Protein AF-A0A819MXU2-F1 (afdb_monomer)

Radius of gyration: 18.63 Å; Cα contacts (8 Å, |Δi|>4): 97; chains: 1; bounding box: 48×31×44 Å

Mean predicted aligned error: 7.57 Å

Structure (mmCIF, N/CA/C/O backbone):
data_AF-A0A819MXU2-F1
#
_entry.id   AF-A0A819MXU2-F1
#
loop_
_atom_site.group_PDB
_atom_site.id
_atom_site.type_symbol
_atom_site.label_atom_id
_atom_site.label_alt_id
_atom_site.label_comp_id
_atom_site.label_asym_id
_atom_site.label_entity_id
_atom_site.label_seq_id
_atom_site.pdbx_PDB_ins_code
_atom_site.Cartn_x
_atom_site.Cartn_y
_atom_site.Cartn_z
_atom_site.occupancy
_atom_site.B_iso_or_equiv
_atom_site.auth_seq_id
_atom_site.auth_comp_id
_atom_site.auth_asym_id
_atom_site.auth_atom_id
_atom_site.pdbx_PDB_model_num
ATOM 1 N N . MET A 1 1 ? -1.309 8.480 -9.593 1.00 40.59 1 MET A N 1
ATOM 2 C CA . MET A 1 1 ? -2.506 9.351 -9.681 1.00 40.59 1 MET A CA 1
ATOM 3 C C . MET A 1 1 ? -3.419 9.085 -8.486 1.00 40.59 1 MET A C 1
ATOM 5 O O . MET A 1 1 ? -3.909 7.969 -8.352 1.00 40.59 1 MET A O 1
ATOM 9 N N . GLN A 1 2 ? -3.620 10.056 -7.591 1.00 46.72 2 GLN A N 1
ATOM 10 C CA . GLN A 1 2 ? -4.662 9.955 -6.561 1.00 46.72 2 GLN A CA 1
ATOM 11 C C . GLN A 1 2 ? -5.945 10.584 -7.110 1.00 46.72 2 GLN A C 1
ATOM 13 O O . GLN A 1 2 ? -5.956 11.764 -7.437 1.00 46.72 2 GLN A O 1
ATOM 18 N N . MET A 1 3 ? -7.016 9.800 -7.224 1.00 50.94 3 MET A N 1
ATOM 19 C CA . MET A 1 3 ? -8.359 10.309 -7.513 1.00 50.94 3 MET A CA 1
ATOM 20 C C . MET A 1 3 ? -9.051 10.590 -6.179 1.00 50.94 3 MET A C 1
ATOM 22 O O . MET A 1 3 ? -9.788 9.754 -5.666 1.00 50.94 3 MET A O 1
ATOM 26 N N . VAL A 1 4 ? -8.752 11.741 -5.579 1.00 63.44 4 VAL A N 1
ATOM 27 C CA . VAL A 1 4 ? -9.450 12.235 -4.386 1.00 63.44 4 VAL A CA 1
ATOM 28 C C . VAL A 1 4 ? -10.288 13.446 -4.784 1.00 63.44 4 VAL A C 1
ATOM 30 O O . VAL A 1 4 ? -9.759 14.439 -5.276 1.00 63.44 4 VAL A O 1
ATOM 33 N N . ALA A 1 5 ? -11.606 13.350 -4.619 1.00 61.16 5 ALA A N 1
ATOM 34 C CA . ALA A 1 5 ? -12.543 14.438 -4.892 1.00 61.16 5 ALA A CA 1
ATOM 35 C C . ALA A 1 5 ? -13.107 14.991 -3.576 1.00 61.16 5 ALA A C 1
ATOM 37 O O . ALA A 1 5 ? -13.253 14.251 -2.606 1.00 61.16 5 ALA A O 1
ATOM 38 N N . PHE A 1 6 ? -13.437 16.287 -3.559 1.00 70.19 6 PHE A N 1
ATOM 39 C CA . PHE A 1 6 ? -14.094 16.974 -2.434 1.00 70.19 6 PHE A CA 1
ATOM 40 C C . PHE A 1 6 ? -13.327 16.927 -1.096 1.00 70.19 6 PHE A C 1
ATOM 42 O O . PHE A 1 6 ? -13.933 16.836 -0.032 1.00 70.19 6 PHE A O 1
ATOM 49 N N . THR A 1 7 ? -11.993 17.019 -1.133 1.00 72.88 7 THR A N 1
ATOM 50 C CA . THR A 1 7 ? -11.144 17.116 0.067 1.00 72.88 7 THR A CA 1
ATOM 51 C C . THR A 1 7 ? -10.453 18.476 0.152 1.00 72.88 7 THR A C 1
ATOM 53 O O . THR A 1 7 ? -10.030 19.030 -0.860 1.00 72.88 7 THR A O 1
ATOM 56 N N . GLN A 1 8 ? -10.324 19.016 1.367 1.00 72.88 8 GLN A N 1
ATOM 57 C CA . GLN A 1 8 ? -9.517 20.213 1.640 1.00 72.88 8 GLN A CA 1
ATOM 58 C C . GLN A 1 8 ? -8.012 19.917 1.600 1.00 72.88 8 GLN A C 1
ATOM 60 O O . GLN A 1 8 ? -7.196 20.826 1.455 1.00 72.88 8 GLN A O 1
ATOM 65 N N . HIS A 1 9 ? -7.636 18.647 1.743 1.00 68.12 9 HIS A N 1
ATOM 66 C CA . HIS A 1 9 ? -6.249 18.227 1.722 1.00 68.12 9 HIS A CA 1
ATOM 67 C C . HIS A 1 9 ? -5.840 17.815 0.311 1.00 68.12 9 HIS A C 1
ATOM 69 O O . HIS A 1 9 ? -6.078 16.688 -0.120 1.00 68.12 9 HIS A O 1
ATOM 75 N N . SER A 1 10 ? -5.174 18.723 -0.393 1.00 62.72 10 SER A N 1
ATOM 76 C CA . SER A 1 10 ? -4.418 18.376 -1.593 1.00 62.72 10 SER A CA 1
ATOM 77 C C . SER A 1 10 ? -3.164 17.602 -1.174 1.00 62.72 10 SER A C 1
ATOM 79 O O . SER A 1 10 ? -2.443 18.046 -0.283 1.00 62.72 10 SER A O 1
ATOM 81 N N . TRP A 1 11 ? -2.899 16.459 -1.814 1.00 65.38 11 TRP A N 1
ATOM 82 C CA . TRP A 1 11 ? -1.663 15.669 -1.652 1.00 65.38 11 TRP A CA 1
ATOM 83 C C . TRP A 1 11 ? -1.469 14.924 -0.322 1.00 65.38 11 TRP A C 1
ATOM 85 O O . TRP A 1 11 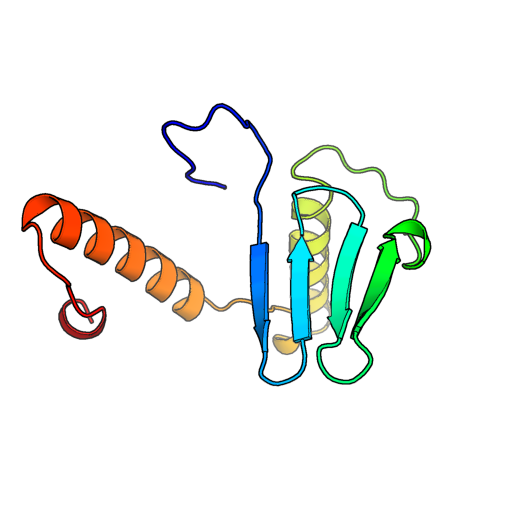? -0.390 14.384 -0.098 1.00 65.38 11 TRP A O 1
ATOM 95 N N . ARG A 1 12 ? -2.491 14.820 0.540 1.00 73.75 12 ARG A N 1
ATOM 96 C CA . ARG A 1 12 ? -2.411 13.984 1.752 1.00 73.75 12 ARG A CA 1
ATOM 97 C C . ARG A 1 12 ? -3.325 12.779 1.661 1.00 73.75 12 ARG A C 1
ATOM 99 O O . ARG A 1 12 ? -4.547 12.903 1.684 1.00 73.75 12 ARG A O 1
ATOM 106 N N . ARG A 1 13 ? -2.706 11.604 1.612 1.00 79.94 13 ARG A N 1
ATOM 107 C CA . ARG A 1 13 ? -3.379 10.335 1.859 1.00 79.94 13 ARG A CA 1
ATOM 108 C C . ARG A 1 13 ? -3.185 9.980 3.325 1.00 79.94 13 ARG A C 1
ATOM 110 O O . ARG A 1 13 ? -2.102 10.164 3.865 1.00 79.94 13 ARG A O 1
ATOM 117 N N . THR A 1 14 ? -4.236 9.472 3.944 1.00 88.12 14 THR A N 1
ATOM 118 C CA . THR A 1 14 ? -4.168 8.888 5.277 1.00 88.12 14 THR A CA 1
ATOM 119 C C . THR A 1 14 ? -4.444 7.396 5.167 1.00 88.12 14 THR A C 1
ATOM 121 O O . THR A 1 14 ? -5.253 6.962 4.343 1.00 88.12 14 THR A O 1
ATOM 124 N N . SER A 1 15 ? -3.750 6.609 5.976 1.00 90.88 15 SER A N 1
ATOM 125 C CA . SER A 1 15 ? -3.912 5.161 6.046 1.00 90.88 15 SER A CA 1
ATOM 126 C C . SER A 1 15 ? -3.975 4.755 7.508 1.00 90.88 15 SER A C 1
ATOM 128 O O . SER A 1 15 ? -3.152 5.192 8.312 1.00 90.88 15 SER A O 1
ATOM 130 N N . ARG A 1 16 ? -4.941 3.903 7.852 1.00 94.69 16 ARG A N 1
ATOM 131 C CA . ARG A 1 16 ? -5.020 3.276 9.170 1.00 94.69 16 ARG A CA 1
ATOM 132 C C . ARG A 1 16 ? -5.244 1.787 8.992 1.00 94.69 16 ARG A C 1
ATOM 134 O O . ARG A 1 16 ? -6.179 1.383 8.303 1.00 94.69 16 ARG A O 1
ATOM 141 N N . LEU A 1 17 ? -4.369 0.991 9.585 1.00 95.88 17 LEU A N 1
ATOM 142 C CA . LEU A 1 17 ? -4.434 -0.461 9.557 1.00 95.88 17 LEU A CA 1
ATOM 143 C C . LEU A 1 17 ? -4.661 -0.956 10.979 1.00 95.88 17 LEU A C 1
ATOM 145 O O . LEU A 1 17 ? -3.850 -0.693 11.861 1.00 95.88 17 LEU A O 1
ATOM 149 N N . PHE A 1 18 ? -5.746 -1.692 11.183 1.00 96.44 18 PHE A N 1
ATOM 150 C CA . PHE A 1 18 ? -6.056 -2.318 12.461 1.00 96.44 18 PHE A CA 1
ATOM 151 C C . PHE A 1 18 ? -5.683 -3.795 12.402 1.00 96.44 18 PHE A C 1
ATOM 153 O O . PHE A 1 18 ? -6.142 -4.525 11.523 1.00 96.44 18 PHE A O 1
ATOM 160 N N . GLY A 1 19 ? -4.853 -4.226 13.344 1.00 96.00 19 GLY A N 1
ATOM 161 C CA . GLY A 1 19 ? -4.544 -5.625 13.599 1.00 96.00 19 GLY A CA 1
ATOM 162 C C . GLY A 1 19 ? -5.124 -6.081 14.936 1.00 96.00 19 GLY A C 1
ATOM 163 O O . GLY A 1 19 ? -5.680 -5.303 15.706 1.00 96.00 19 GLY A O 1
ATOM 164 N N . THR A 1 20 ? -4.961 -7.364 15.248 1.00 96.62 20 THR A N 1
ATOM 165 C CA . THR A 1 20 ? -5.440 -7.931 16.519 1.00 96.62 20 THR A CA 1
ATOM 166 C C . THR A 1 20 ? -4.639 -7.461 17.736 1.00 96.62 20 THR A C 1
ATOM 168 O O . THR A 1 20 ? -5.132 -7.545 18.854 1.00 96.62 20 THR A O 1
ATOM 171 N N . HIS A 1 21 ? -3.405 -6.990 17.535 1.00 95.62 21 HIS A N 1
ATOM 172 C CA . HIS A 1 21 ? -2.472 -6.614 18.607 1.00 95.62 21 HIS A CA 1
ATOM 173 C C . HIS A 1 21 ? -2.080 -5.135 18.594 1.00 95.62 21 HIS A C 1
ATOM 175 O O . HIS A 1 21 ? -1.310 -4.697 19.445 1.00 95.62 21 HIS A O 1
ATOM 181 N N . GLY A 1 22 ? -2.594 -4.366 17.642 1.00 97.12 22 GLY A N 1
ATOM 182 C CA . GLY A 1 22 ? -2.245 -2.966 17.521 1.00 97.12 22 GLY A CA 1
ATOM 183 C C . GLY A 1 22 ? -2.831 -2.321 16.283 1.00 97.12 22 GLY A C 1
ATOM 184 O O . GLY A 1 22 ? -3.506 -2.962 15.475 1.00 97.12 22 GLY A O 1
ATOM 185 N N . GLU A 1 23 ? -2.530 -1.043 16.126 1.00 97.69 23 GLU A N 1
ATOM 186 C CA . GLU A 1 23 ? -2.888 -0.274 14.943 1.00 97.69 23 GLU A CA 1
ATOM 187 C C . GLU A 1 23 ? -1.699 0.516 14.409 1.00 97.69 23 GLU A C 1
ATOM 189 O O . GLU A 1 23 ? -0.866 1.003 15.175 1.00 97.69 23 GLU A O 1
ATOM 194 N N . LEU A 1 24 ? -1.642 0.645 13.085 1.00 96.69 24 LEU A N 1
ATOM 195 C CA . LEU A 1 24 ? -0.717 1.525 12.386 1.00 96.69 24 LEU A CA 1
ATOM 196 C C . LEU A 1 24 ? -1.487 2.708 11.814 1.00 96.69 24 LEU A C 1
ATOM 198 O O . LEU A 1 24 ? -2.502 2.513 11.143 1.00 96.69 24 LEU A O 1
ATOM 202 N N . THR A 1 25 ? -0.981 3.918 12.031 1.00 95.19 25 THR A N 1
ATOM 203 C CA . THR A 1 25 ? -1.537 5.145 11.455 1.00 95.19 25 THR A CA 1
ATOM 204 C C . THR A 1 25 ? -0.459 5.900 10.691 1.00 95.19 25 THR A C 1
ATOM 206 O O . THR A 1 25 ? 0.648 6.104 11.184 1.00 95.19 25 THR A O 1
ATOM 209 N N . TRP A 1 26 ? -0.807 6.336 9.484 1.00 91.62 26 TRP A N 1
ATOM 210 C CA . TRP A 1 26 ? 0.002 7.213 8.649 1.00 91.62 26 TRP A CA 1
ATOM 211 C C . TRP A 1 26 ? -0.868 8.367 8.145 1.00 91.62 26 TRP A C 1
ATOM 213 O O . TRP A 1 26 ? -1.913 8.142 7.529 1.00 91.62 26 TRP A O 1
ATOM 223 N N . SER A 1 27 ? -0.464 9.606 8.425 1.00 84.81 27 SER A N 1
ATOM 224 C CA . SER A 1 27 ? -1.252 10.821 8.160 1.00 84.81 27 SER A CA 1
ATOM 225 C C . SER A 1 27 ? -0.743 11.654 6.975 1.00 84.81 27 SER A C 1
ATOM 227 O O . SER A 1 27 ? -1.102 12.826 6.848 1.00 84.81 27 SER A O 1
ATOM 229 N N . GLY A 1 28 ? 0.063 11.065 6.088 1.00 74.94 28 GLY A N 1
ATOM 230 C CA . GLY A 1 28 ? 0.666 11.799 4.972 1.00 74.94 28 GLY A CA 1
ATOM 231 C C . GLY A 1 28 ? 1.907 12.599 5.373 1.00 74.94 28 GLY A C 1
ATOM 232 O O . GLY A 1 28 ? 2.203 13.610 4.742 1.00 74.94 28 GLY A O 1
ATOM 233 N N . GLU A 1 29 ? 2.587 12.170 6.436 1.00 77.31 29 GLU A N 1
ATOM 234 C CA . GLU A 1 29 ? 3.852 12.722 6.928 1.00 77.31 29 GLU A CA 1
ATOM 235 C C . GLU A 1 29 ? 4.947 11.649 6.900 1.00 77.31 29 GLU A C 1
ATOM 237 O O . GLU A 1 29 ? 4.694 10.490 6.575 1.00 77.31 29 GLU A O 1
ATOM 242 N N . ASN A 1 30 ? 6.163 12.017 7.287 1.00 80.56 30 ASN A N 1
ATOM 243 C CA . ASN A 1 30 ? 7.334 11.139 7.263 1.00 80.56 30 ASN A CA 1
ATOM 244 C C . ASN A 1 30 ? 7.380 10.178 8.462 1.00 80.56 30 ASN A C 1
ATOM 246 O O . ASN A 1 30 ? 8.431 9.645 8.793 1.00 80.56 30 ASN A O 1
ATOM 250 N N . THR A 1 31 ? 6.254 9.978 9.152 1.00 88.44 31 THR A N 1
ATOM 251 C CA . THR A 1 31 ? 6.189 9.134 10.344 1.00 88.44 31 THR A CA 1
ATOM 252 C C . THR A 1 31 ? 5.051 8.128 10.270 1.00 88.44 31 THR A C 1
ATOM 254 O O . THR A 1 31 ? 3.961 8.416 9.769 1.00 88.44 31 THR A O 1
ATOM 257 N N . ILE A 1 32 ? 5.305 6.930 10.790 1.00 92.62 32 ILE A N 1
ATOM 258 C CA . ILE A 1 32 ? 4.302 5.892 11.022 1.00 92.62 32 ILE A CA 1
ATOM 259 C C . IL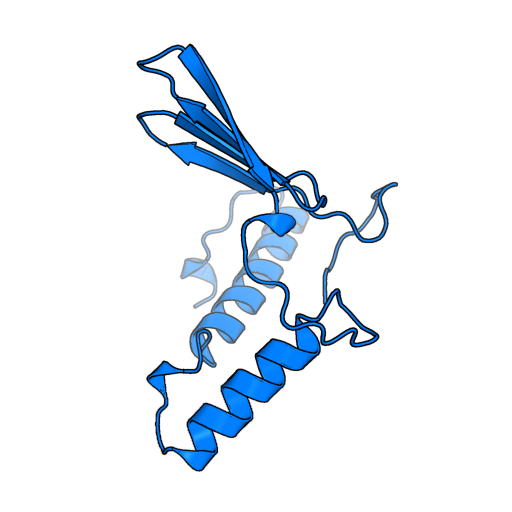E A 1 32 ? 4.148 5.731 12.530 1.00 92.62 32 ILE A C 1
ATOM 261 O O . ILE A 1 32 ? 5.113 5.470 13.249 1.00 92.62 32 ILE A O 1
ATOM 265 N N . GLU A 1 33 ? 2.920 5.859 13.014 1.00 95.12 33 GLU A N 1
ATOM 266 C CA . GLU A 1 33 ? 2.579 5.585 14.403 1.00 95.12 33 GLU A CA 1
ATOM 267 C C . GLU A 1 33 ? 2.123 4.135 14.551 1.00 95.12 33 GLU A C 1
ATOM 269 O O . GLU A 1 33 ? 1.232 3.694 13.829 1.00 95.12 33 GLU A O 1
ATOM 274 N N . HIS A 1 34 ? 2.685 3.425 15.525 1.00 96.19 34 HIS A N 1
ATOM 275 C CA . HIS A 1 34 ? 2.226 2.115 15.965 1.00 96.19 34 HIS A CA 1
ATOM 276 C C . HIS A 1 34 ? 1.753 2.183 17.414 1.00 96.19 34 HIS A C 1
ATOM 278 O O . HIS A 1 34 ? 2.513 2.581 18.299 1.00 96.19 34 HIS A O 1
ATOM 284 N N . TYR A 1 35 ? 0.518 1.759 17.664 1.00 97.81 35 TYR A N 1
ATOM 285 C CA . TYR A 1 35 ? -0.006 1.585 19.013 1.00 97.81 35 TYR A CA 1
ATOM 286 C C . TYR A 1 35 ? -0.186 0.095 19.317 1.00 97.81 35 TYR A C 1
ATOM 288 O O . TYR A 1 35 ? -0.999 -0.572 18.681 1.00 97.81 35 TYR A O 1
ATOM 296 N N . ASP A 1 36 ? 0.584 -0.416 20.281 1.00 97.56 36 ASP A N 1
ATOM 297 C CA . ASP A 1 36 ? 0.543 -1.806 20.755 1.00 97.56 36 ASP A CA 1
ATOM 298 C C . ASP A 1 36 ? -0.523 -1.931 21.852 1.00 97.56 36 ASP A C 1
ATOM 300 O O . ASP A 1 36 ? -0.410 -1.311 22.914 1.00 97.56 36 ASP A O 1
ATOM 304 N N . PHE A 1 37 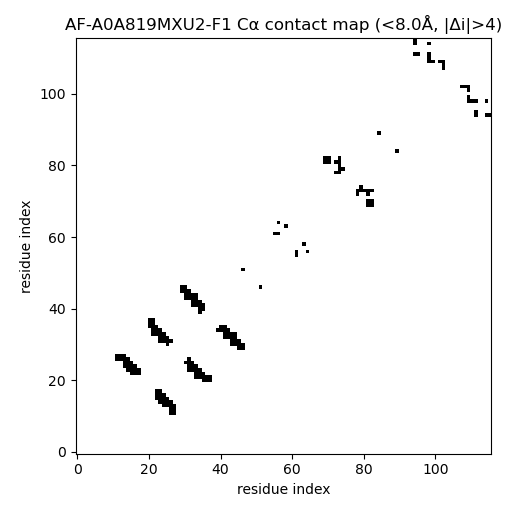? -1.559 -2.735 21.610 1.00 97.25 37 PHE A N 1
ATOM 305 C CA . PHE A 1 37 ? -2.684 -2.887 22.538 1.00 97.25 37 PHE A CA 1
ATOM 306 C C . PHE A 1 37 ? -2.304 -3.635 23.820 1.00 97.25 37 PHE A C 1
ATOM 308 O O . PHE A 1 37 ? -2.869 -3.356 24.877 1.00 97.25 37 PHE A O 1
ATOM 315 N N . LEU A 1 38 ? -1.362 -4.582 23.740 1.00 96.31 38 LEU A N 1
ATOM 316 C CA . LEU A 1 38 ? -0.960 -5.412 24.878 1.00 96.31 38 LEU A CA 1
ATOM 317 C C . LEU A 1 38 ? -0.094 -4.623 25.857 1.00 96.31 38 LEU A C 1
ATOM 319 O O . LEU A 1 38 ? -0.223 -4.778 27.070 1.00 96.31 38 LEU A O 1
ATOM 323 N N . LYS A 1 39 ? 0.795 -3.783 25.326 1.00 96.50 39 LYS A N 1
ATOM 324 C CA . LYS A 1 39 ? 1.702 -2.949 26.124 1.00 96.50 39 LYS A CA 1
ATOM 325 C C . LYS A 1 39 ? 1.126 -1.571 26.427 1.00 96.50 39 LYS A C 1
ATOM 327 O O . LYS A 1 39 ? 1.648 -0.886 27.300 1.00 96.50 39 LYS A O 1
ATOM 332 N N . GLN A 1 40 ? 0.080 -1.167 25.704 1.00 96.44 40 GLN A N 1
ATOM 333 C CA . GLN A 1 40 ? -0.492 0.181 25.727 1.00 96.44 40 GLN A CA 1
ATOM 334 C C . GLN A 1 40 ? 0.550 1.264 25.419 1.00 96.44 40 GLN A C 1
ATOM 336 O O . GLN A 1 40 ? 0.518 2.365 25.969 1.00 96.44 40 GLN A O 1
ATOM 341 N N . THR A 1 41 ? 1.489 0.948 24.529 1.00 97.69 41 THR A N 1
ATOM 342 C CA . THR A 1 41 ? 2.597 1.833 24.165 1.00 97.69 41 THR A CA 1
ATOM 343 C C . THR A 1 41 ? 2.455 2.331 22.741 1.00 97.69 41 THR A C 1
ATOM 345 O O . THR A 1 41 ? 2.092 1.570 21.844 1.00 97.69 41 THR A O 1
ATOM 348 N N . ARG A 1 42 ? 2.824 3.595 22.532 1.00 96.62 42 ARG A N 1
ATOM 349 C CA . ARG A 1 42 ? 2.944 4.216 21.214 1.00 96.62 42 ARG A CA 1
ATOM 350 C C . ARG A 1 42 ? 4.413 4.257 20.798 1.00 96.62 42 ARG A C 1
ATOM 352 O O . ARG A 1 42 ? 5.257 4.730 21.558 1.00 96.62 42 ARG A O 1
ATOM 359 N N . THR A 1 43 ? 4.703 3.798 19.591 1.00 95.50 43 THR A N 1
ATOM 360 C CA . THR A 1 43 ? 6.015 3.899 18.944 1.00 95.50 43 THR A CA 1
ATOM 361 C C . THR A 1 43 ? 5.863 4.708 17.664 1.00 95.50 43 THR A C 1
ATOM 363 O O . THR A 1 43 ? 4.896 4.526 16.927 1.00 95.50 43 THR A O 1
ATOM 366 N N . ILE A 1 44 ? 6.796 5.624 17.419 1.00 93.81 44 ILE A N 1
ATOM 367 C CA . ILE A 1 44 ? 6.841 6.436 16.202 1.00 93.81 44 ILE A CA 1
ATOM 368 C C . ILE A 1 44 ? 8.062 5.980 15.413 1.00 93.81 44 ILE A C 1
ATOM 370 O O . ILE A 1 44 ? 9.161 5.954 15.961 1.00 93.81 44 ILE A O 1
ATOM 374 N N . TYR A 1 45 ? 7.845 5.602 14.158 1.00 90.38 45 TYR A N 1
ATOM 375 C CA . TYR A 1 45 ? 8.897 5.300 13.194 1.00 90.38 45 TYR A CA 1
ATOM 376 C C . TYR A 1 45 ? 9.027 6.494 12.252 1.00 90.38 45 TYR A C 1
ATOM 378 O O . TYR A 1 45 ? 8.027 6.872 11.642 1.00 90.38 45 TYR A O 1
ATOM 386 N N . ASP A 1 46 ? 10.212 7.090 12.153 1.00 85.19 46 ASP A N 1
ATOM 387 C CA . ASP A 1 46 ? 10.491 8.245 11.292 1.00 85.19 46 ASP A CA 1
ATOM 388 C C . ASP A 1 46 ? 11.244 7.796 10.026 1.00 85.19 46 ASP A C 1
ATOM 390 O O . ASP A 1 46 ? 12.064 6.880 10.065 1.00 85.19 46 ASP A O 1
ATOM 394 N N . GLU A 1 47 ? 10.965 8.430 8.889 1.00 68.94 47 GLU A N 1
ATOM 395 C CA . GLU A 1 47 ? 11.655 8.206 7.617 1.00 68.94 47 GLU A CA 1
ATOM 396 C C . GLU A 1 47 ? 13.170 8.430 7.721 1.00 68.94 47 GLU A C 1
ATOM 398 O O . GLU A 1 47 ? 13.928 7.788 7.007 1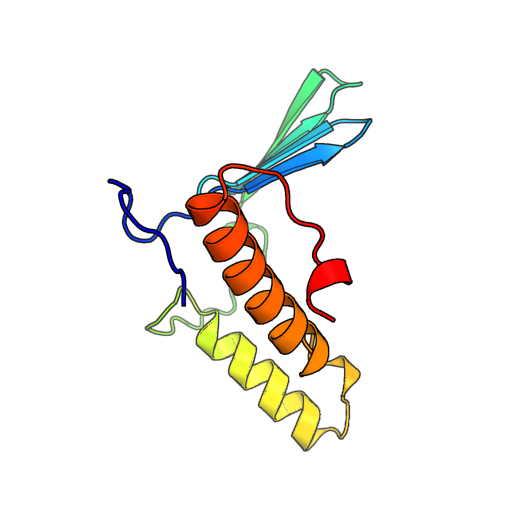.00 68.94 47 GLU A O 1
ATOM 403 N N . THR A 1 48 ? 13.639 9.272 8.644 1.00 62.31 48 THR A N 1
ATOM 404 C CA . THR A 1 48 ? 15.076 9.466 8.907 1.00 62.31 48 THR A CA 1
ATOM 405 C C . THR A 1 48 ? 15.789 8.215 9.439 1.00 62.31 48 THR A C 1
ATOM 407 O O . THR A 1 48 ? 17.000 8.089 9.242 1.00 62.31 48 THR A O 1
ATOM 410 N N . ASP A 1 49 ? 15.060 7.257 10.024 1.00 54.16 49 ASP A N 1
ATOM 411 C CA . ASP A 1 49 ? 15.600 5.947 10.424 1.00 54.16 49 ASP A CA 1
ATOM 412 C C . ASP A 1 49 ? 15.738 4.976 9.231 1.00 54.16 49 ASP A C 1
ATOM 414 O O . ASP A 1 49 ? 16.365 3.917 9.339 1.00 54.16 49 ASP A O 1
ATOM 418 N N . LEU A 1 50 ? 15.178 5.330 8.070 1.00 53.56 50 LEU A N 1
ATOM 419 C CA . LEU A 1 50 ? 15.254 4.583 6.819 1.00 53.56 50 LEU A CA 1
ATOM 420 C C . LEU A 1 50 ? 16.192 5.345 5.884 1.00 53.56 50 LEU A C 1
ATOM 422 O O . LEU A 1 50 ? 15.869 6.429 5.426 1.00 53.56 50 LEU A O 1
ATOM 426 N N . SER A 1 51 ? 17.381 4.802 5.610 1.00 45.50 51 SER A N 1
ATOM 427 C CA . SER A 1 51 ? 18.439 5.471 4.839 1.00 45.50 51 SER A CA 1
ATOM 428 C C . SER A 1 51 ? 17.916 6.183 3.577 1.00 45.50 51 SER A C 1
ATOM 430 O O . SER A 1 51 ? 17.755 5.564 2.521 1.00 45.50 51 SER A O 1
ATOM 432 N N . SER A 1 52 ? 17.674 7.492 3.671 1.00 52.09 52 SER A N 1
ATOM 433 C CA . SER A 1 52 ? 17.248 8.307 2.541 1.00 52.09 52 SER A CA 1
ATOM 434 C C . SER A 1 52 ? 18.407 8.344 1.553 1.00 52.09 52 SER A C 1
ATOM 436 O O . SER A 1 52 ? 19.496 8.809 1.894 1.00 52.09 52 SER A O 1
ATOM 438 N N . SER A 1 53 ? 18.212 7.843 0.337 1.00 54.66 53 SER A N 1
ATOM 439 C CA . SER A 1 53 ? 19.288 7.657 -0.647 1.00 54.66 53 SER A CA 1
ATOM 440 C C . SER A 1 53 ? 19.876 8.972 -1.190 1.00 54.66 53 SER A C 1
ATOM 442 O O . SER A 1 53 ? 20.635 8.950 -2.152 1.00 54.66 53 SER A O 1
ATOM 444 N N . GLY A 1 54 ? 19.536 10.130 -0.610 1.00 54.59 54 GLY A N 1
ATOM 445 C CA . GLY A 1 54 ? 19.999 11.451 -1.046 1.00 54.59 54 GLY A CA 1
ATOM 446 C C . GLY A 1 54 ? 19.501 11.855 -2.437 1.00 54.59 54 GLY A C 1
ATOM 447 O O . GLY A 1 54 ? 19.915 12.887 -2.963 1.00 54.59 54 GLY A O 1
ATOM 448 N N . ILE A 1 55 ? 18.624 11.054 -3.044 1.00 57.22 55 ILE A N 1
ATOM 449 C CA . ILE A 1 55 ? 18.051 11.319 -4.355 1.00 57.22 55 ILE A CA 1
ATOM 450 C C . ILE A 1 55 ? 16.824 12.198 -4.132 1.00 57.22 55 ILE A C 1
ATOM 452 O O . ILE A 1 55 ? 15.758 11.698 -3.811 1.00 57.22 55 ILE A O 1
ATOM 456 N N . MET A 1 56 ? 16.982 13.512 -4.279 1.00 55.50 56 MET A N 1
ATOM 457 C CA . MET A 1 56 ? 15.838 14.419 -4.366 1.00 55.50 56 MET A CA 1
ATOM 458 C C . MET A 1 56 ? 15.323 14.411 -5.805 1.00 55.50 56 MET A C 1
ATOM 460 O O . MET A 1 56 ? 15.877 15.112 -6.658 1.00 55.50 56 MET A O 1
ATOM 464 N N . THR A 1 57 ? 14.280 13.633 -6.097 1.00 56.41 57 THR A N 1
ATOM 465 C CA . THR A 1 57 ? 13.573 13.758 -7.376 1.00 56.41 57 THR A CA 1
ATOM 466 C C . THR A 1 57 ? 12.339 14.647 -7.228 1.00 56.41 57 THR A C 1
ATOM 468 O O . THR A 1 57 ? 11.628 14.640 -6.227 1.00 56.41 57 THR A O 1
ATOM 471 N N . SER A 1 58 ? 12.093 15.482 -8.237 1.00 59.59 58 SER A N 1
ATOM 472 C CA . SER A 1 58 ? 10.845 16.240 -8.351 1.00 59.59 58 SER A CA 1
ATOM 473 C C . SER A 1 58 ? 9.733 15.298 -8.830 1.00 59.59 58 SER A C 1
ATOM 475 O O . SER A 1 58 ? 9.950 14.562 -9.791 1.00 59.59 58 SER A O 1
ATOM 477 N N . GLY A 1 59 ? 8.554 15.306 -8.193 1.00 62.25 59 GLY A N 1
ATOM 478 C CA . GLY A 1 59 ? 7.424 14.443 -8.573 1.00 62.25 59 GLY A CA 1
ATOM 479 C C . GLY A 1 59 ? 6.539 14.022 -7.394 1.00 62.25 59 GLY A C 1
ATOM 480 O O . GLY A 1 59 ? 6.423 14.749 -6.407 1.00 62.25 59 GLY A O 1
ATOM 481 N N . HIS A 1 60 ? 5.913 12.841 -7.488 1.00 68.25 60 HIS A N 1
ATOM 482 C CA . HIS A 1 60 ? 5.091 12.239 -6.424 1.00 68.25 60 HIS A CA 1
ATOM 483 C C . HIS A 1 60 ? 5.930 11.709 -5.235 1.00 68.25 60 HIS A C 1
ATOM 485 O O . HIS A 1 60 ? 5.840 10.526 -4.915 1.00 68.25 60 HIS A O 1
ATOM 491 N N . ALA A 1 61 ? 6.738 12.561 -4.587 1.00 67.31 61 ALA A N 1
ATOM 492 C CA . ALA A 1 61 ? 7.605 12.200 -3.451 1.00 67.31 61 ALA A CA 1
ATOM 493 C C . ALA A 1 61 ? 8.473 10.953 -3.735 1.00 67.31 61 ALA A C 1
ATOM 495 O O . ALA A 1 61 ? 8.327 9.921 -3.088 1.00 67.31 61 ALA A O 1
ATOM 496 N N . ASP A 1 62 ? 9.295 11.025 -4.788 1.00 75.94 62 ASP A N 1
ATOM 497 C CA . ASP A 1 62 ? 10.191 9.960 -5.279 1.00 75.94 62 ASP A CA 1
ATOM 498 C C . ASP A 1 62 ? 9.531 8.650 -5.751 1.00 75.94 62 ASP A C 1
ATOM 500 O O . ASP A 1 62 ? 10.194 7.810 -6.364 1.00 75.94 62 ASP A O 1
ATOM 504 N N . ALA A 1 63 ? 8.218 8.475 -5.571 1.00 80.19 63 ALA A N 1
ATOM 505 C CA . ALA A 1 63 ? 7.520 7.251 -5.963 1.00 80.19 63 ALA A CA 1
ATOM 506 C C . ALA A 1 63 ? 7.655 6.948 -7.465 1.00 80.19 63 ALA A C 1
ATOM 508 O O . ALA A 1 63 ? 7.829 5.791 -7.847 1.00 80.19 63 AL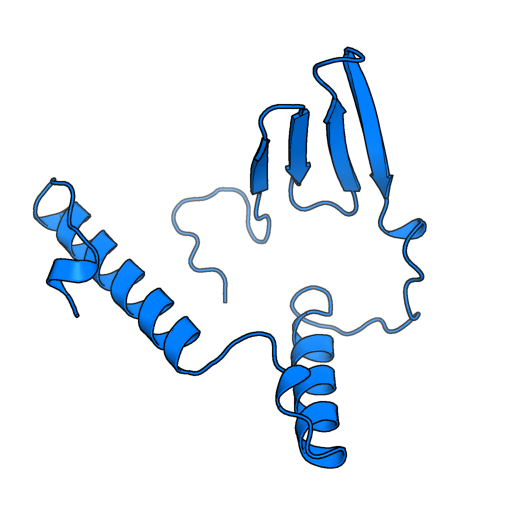A A O 1
ATOM 509 N N . ASP A 1 64 ? 7.621 7.982 -8.314 1.00 84.38 64 ASP A N 1
ATOM 510 C CA . ASP A 1 64 ? 7.791 7.832 -9.764 1.00 84.38 64 ASP A CA 1
ATOM 511 C C . ASP A 1 64 ? 9.204 7.339 -10.115 1.00 84.38 64 ASP A C 1
ATOM 513 O O . ASP A 1 64 ? 9.366 6.479 -10.983 1.00 84.38 64 ASP A O 1
ATOM 517 N N . TYR A 1 65 ? 10.225 7.842 -9.411 1.00 86.44 65 TYR A N 1
ATOM 518 C CA . TYR A 1 65 ? 11.606 7.401 -9.591 1.00 86.44 65 TYR A CA 1
ATOM 519 C C . TYR A 1 65 ? 11.756 5.925 -9.223 1.00 86.44 65 TYR A C 1
ATOM 521 O O . TYR A 1 65 ? 12.239 5.143 -10.040 1.00 86.44 65 TYR A O 1
ATOM 529 N N . PHE A 1 66 ? 11.289 5.519 -8.040 1.00 86.31 66 PHE A N 1
ATOM 530 C CA . PHE A 1 66 ? 11.414 4.130 -7.592 1.00 86.31 66 PHE A CA 1
ATOM 531 C C . PHE A 1 66 ? 10.583 3.152 -8.428 1.00 86.31 66 PHE A C 1
ATOM 533 O O . PHE A 1 66 ? 11.022 2.024 -8.656 1.00 86.31 66 PHE A O 1
ATOM 540 N N . ALA A 1 67 ? 9.423 3.575 -8.941 1.00 89.38 67 ALA A N 1
ATOM 541 C CA . ALA A 1 67 ? 8.648 2.775 -9.887 1.00 89.38 67 ALA A CA 1
ATOM 542 C C . ALA A 1 67 ? 9.440 2.514 -11.180 1.00 89.38 67 ALA A C 1
ATOM 544 O O . ALA A 1 67 ? 9.499 1.379 -11.658 1.00 89.38 67 ALA A O 1
ATOM 545 N N . MET A 1 68 ? 10.094 3.546 -11.721 1.00 91.25 68 MET A N 1
ATOM 546 C CA . MET A 1 68 ? 10.931 3.411 -12.913 1.00 91.25 68 MET A CA 1
ATOM 547 C C . MET A 1 68 ? 12.224 2.631 -12.647 1.00 91.25 68 MET A C 1
ATOM 549 O O . MET A 1 68 ? 12.598 1.808 -13.481 1.00 91.25 68 MET A O 1
ATOM 553 N N . ASP A 1 69 ? 12.881 2.832 -11.500 1.00 91.62 69 ASP A N 1
ATOM 554 C CA . ASP A 1 69 ? 14.062 2.056 -11.089 1.00 91.62 69 ASP A CA 1
ATOM 555 C C . ASP A 1 69 ? 13.736 0.559 -11.005 1.00 91.62 69 ASP A C 1
ATOM 557 O O . ASP A 1 69 ? 14.415 -0.261 -11.627 1.00 91.62 69 ASP A O 1
ATOM 561 N N . SER A 1 70 ? 12.648 0.207 -10.308 1.00 93.75 70 SER A N 1
ATOM 562 C CA . SER A 1 70 ? 12.139 -1.166 -10.218 1.00 93.75 70 SER A CA 1
ATOM 563 C C . SER A 1 70 ? 11.908 -1.764 -11.609 1.00 93.75 70 SER A C 1
ATOM 565 O O . SER A 1 70 ? 12.400 -2.860 -11.895 1.00 93.75 70 SER A O 1
ATOM 567 N N . PHE A 1 71 ? 11.255 -1.019 -12.509 1.00 94.44 71 PHE A N 1
ATOM 568 C CA . PHE A 1 71 ? 11.007 -1.467 -13.877 1.00 94.44 71 PHE A CA 1
ATOM 569 C C . PHE A 1 71 ? 12.291 -1.717 -14.673 1.00 94.44 71 PHE A C 1
ATOM 571 O O . PHE A 1 71 ? 12.473 -2.792 -15.251 1.00 94.44 71 PHE A O 1
ATOM 578 N N . ILE A 1 72 ? 13.208 -0.749 -14.681 1.00 96.44 72 ILE A N 1
ATOM 579 C CA . ILE A 1 72 ? 14.473 -0.853 -15.416 1.00 96.44 72 ILE A CA 1
ATOM 580 C C . ILE A 1 72 ? 15.294 -2.034 -1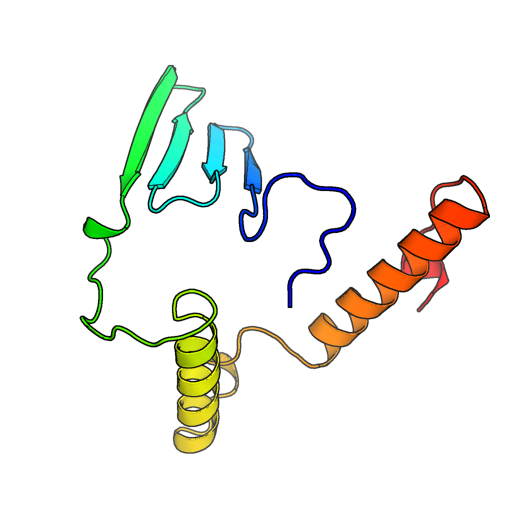4.892 1.00 96.44 72 ILE A C 1
ATOM 582 O O . ILE A 1 72 ? 15.813 -2.822 -15.684 1.00 96.44 72 ILE A O 1
ATOM 586 N N . ARG A 1 73 ? 15.374 -2.205 -13.567 1.00 96.69 73 ARG A N 1
ATOM 587 C CA . ARG A 1 73 ? 16.098 -3.321 -12.943 1.00 96.69 73 ARG A CA 1
ATOM 588 C C . ARG A 1 73 ? 15.468 -4.668 -13.270 1.00 96.69 73 ARG A C 1
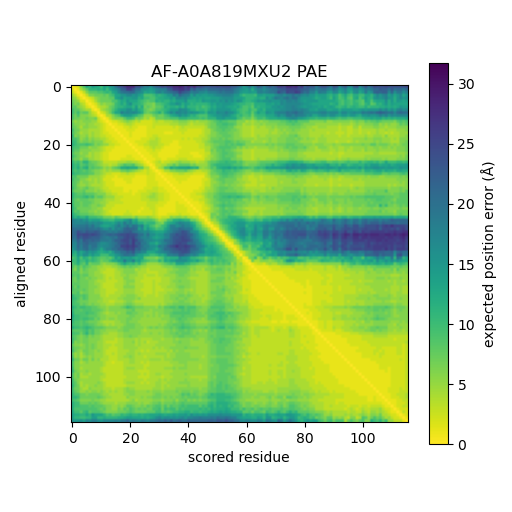ATOM 590 O O . ARG A 1 73 ? 16.211 -5.605 -13.569 1.00 96.69 73 ARG A O 1
ATOM 597 N N . ALA A 1 74 ? 14.139 -4.768 -13.258 1.00 96.94 74 ALA A N 1
ATOM 598 C CA . ALA A 1 74 ? 13.420 -5.983 -13.637 1.00 96.94 74 ALA A CA 1
ATOM 599 C C . ALA A 1 74 ? 13.770 -6.418 -15.064 1.00 96.94 74 ALA A C 1
ATOM 601 O O . ALA A 1 74 ? 14.116 -7.577 -15.291 1.00 96.94 74 ALA A O 1
ATOM 602 N N . VAL A 1 75 ? 13.755 -5.478 -16.013 1.00 97.25 75 VAL A N 1
ATOM 603 C CA . VAL A 1 75 ? 14.084 -5.750 -17.419 1.00 97.25 75 VAL A CA 1
ATOM 604 C C . VAL A 1 75 ? 15.565 -6.089 -17.586 1.00 97.25 75 VAL A C 1
ATOM 606 O O . VAL A 1 75 ? 15.895 -7.112 -18.182 1.00 97.25 75 VAL A O 1
ATOM 609 N N . ALA A 1 76 ? 16.465 -5.275 -17.025 1.00 98.25 76 ALA A N 1
ATOM 610 C CA . ALA A 1 76 ? 17.910 -5.445 -17.181 1.00 98.25 76 ALA A CA 1
ATOM 611 C C . ALA A 1 76 ? 18.435 -6.759 -16.581 1.00 98.25 76 ALA A C 1
ATOM 613 O O . ALA A 1 76 ? 19.399 -7.326 -17.091 1.00 98.25 76 ALA A O 1
ATOM 614 N N . SER A 1 77 ? 17.806 -7.245 -15.507 1.00 97.81 77 SER A N 1
ATOM 615 C CA . SER A 1 77 ? 18.189 -8.494 -14.836 1.00 97.81 77 SER A CA 1
ATOM 616 C C . SER A 1 77 ? 17.287 -9.687 -15.166 1.00 97.81 77 SER A C 1
ATOM 618 O O . SER A 1 77 ? 17.506 -10.770 -14.628 1.00 97.81 77 SER A O 1
ATOM 620 N N . ASN A 1 78 ? 16.300 -9.514 -16.054 1.00 96.50 78 ASN A N 1
ATOM 621 C CA . ASN A 1 78 ? 15.279 -10.517 -16.374 1.00 96.50 78 ASN A CA 1
ATOM 622 C C . ASN A 1 78 ? 14.580 -11.087 -15.118 1.00 96.50 78 ASN A C 1
ATOM 624 O O . ASN A 1 78 ? 14.379 -12.295 -14.976 1.00 96.50 78 ASN A O 1
ATOM 628 N N . ARG A 1 79 ? 14.237 -10.198 -14.181 1.00 97.06 79 ARG A N 1
ATOM 629 C CA . ARG A 1 79 ? 13.639 -10.509 -12.878 1.00 97.06 79 ARG A CA 1
ATOM 630 C C . ARG A 1 79 ? 12.290 -9.831 -12.714 1.00 97.06 79 ARG A C 1
ATOM 632 O O . ARG A 1 79 ? 12.191 -8.707 -12.229 1.00 97.06 79 ARG A O 1
ATOM 639 N N . SER A 1 80 ? 11.241 -10.540 -13.118 1.00 92.56 80 SER A N 1
ATOM 640 C CA . SER A 1 80 ? 9.858 -10.058 -12.996 1.00 92.56 80 SER A CA 1
ATOM 641 C C . SER A 1 80 ? 9.401 -9.841 -11.548 1.00 92.56 80 SER A C 1
ATOM 643 O O . SER A 1 80 ? 8.525 -9.019 -11.311 1.00 92.56 80 SER A O 1
ATOM 645 N N . ASP A 1 81 ? 10.032 -10.505 -10.577 1.00 93.56 81 ASP A N 1
ATOM 646 C CA . ASP A 1 81 ? 9.717 -10.398 -9.149 1.00 93.56 81 ASP A CA 1
ATOM 647 C C . ASP A 1 81 ? 10.063 -9.030 -8.536 1.00 93.56 81 ASP A C 1
ATOM 649 O O . ASP A 1 81 ? 9.613 -8.714 -7.438 1.00 93.56 81 ASP A O 1
ATOM 653 N N . LEU A 1 82 ? 10.832 -8.199 -9.249 1.00 94.44 82 LEU A N 1
ATOM 654 C CA . LEU A 1 82 ? 11.106 -6.819 -8.845 1.00 94.44 82 LEU A CA 1
ATOM 655 C C . LEU A 1 82 ? 9.921 -5.874 -9.100 1.00 94.44 82 LEU A C 1
ATOM 657 O O . LEU A 1 82 ? 9.937 -4.754 -8.591 1.00 94.44 82 LEU A O 1
ATOM 661 N N . ILE A 1 83 ? 8.913 -6.306 -9.865 1.00 93.88 83 ILE A N 1
ATOM 662 C CA . ILE A 1 83 ? 7.685 -5.552 -10.127 1.00 93.88 83 ILE A CA 1
ATOM 663 C C . ILE A 1 83 ? 6.612 -5.972 -9.119 1.00 93.88 83 ILE A C 1
ATOM 665 O O . ILE A 1 83 ? 6.145 -7.108 -9.135 1.00 93.88 83 ILE A O 1
ATOM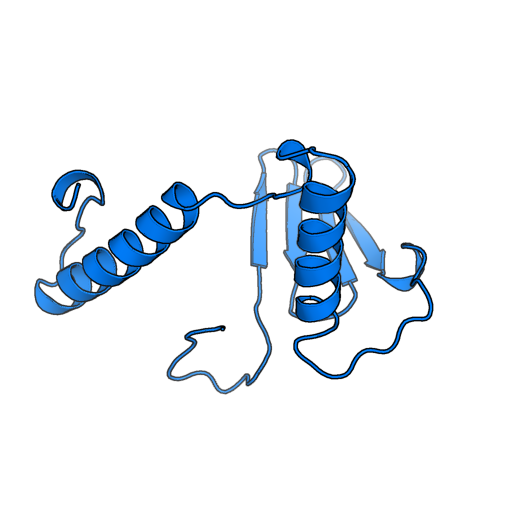 669 N N . CYS A 1 84 ? 6.171 -5.043 -8.270 1.00 91.06 84 CYS A N 1
ATOM 670 C CA . CYS A 1 84 ? 5.181 -5.335 -7.226 1.00 91.06 84 CYS A CA 1
ATOM 671 C C . CYS A 1 84 ? 3.729 -5.395 -7.728 1.00 91.06 84 CYS A C 1
ATOM 673 O O . CYS A 1 84 ? 2.860 -5.859 -6.994 1.00 91.06 84 CYS A O 1
ATOM 675 N N . THR A 1 85 ? 3.443 -4.885 -8.929 1.00 91.19 85 THR A N 1
ATOM 676 C CA . THR A 1 85 ? 2.084 -4.805 -9.481 1.00 91.19 85 THR A CA 1
ATOM 677 C C . THR A 1 85 ? 2.014 -5.368 -10.894 1.00 91.19 85 THR A C 1
ATOM 679 O O . THR A 1 85 ? 2.766 -4.998 -11.793 1.00 91.19 85 THR A O 1
ATOM 682 N N . THR A 1 86 ? 1.060 -6.261 -11.111 1.00 91.56 86 THR A N 1
ATOM 683 C CA . THR A 1 86 ? 0.802 -6.895 -12.402 1.00 91.56 86 THR A CA 1
ATOM 684 C C . THR A 1 86 ? -0.280 -6.143 -13.191 1.00 91.56 86 THR A C 1
ATOM 686 O O . THR A 1 86 ? -1.034 -5.328 -12.638 1.00 91.56 86 THR A O 1
ATOM 689 N N . PRO A 1 87 ? -0.439 -6.440 -14.496 1.00 92.12 87 PRO A N 1
ATOM 690 C CA . PRO A 1 87 ? -1.598 -5.976 -15.255 1.00 92.12 87 PRO A CA 1
ATOM 691 C C . PRO A 1 87 ? -2.938 -6.396 -14.626 1.00 92.12 87 PRO A C 1
ATOM 693 O O . PRO A 1 87 ? -3.908 -5.644 -14.704 1.00 92.12 87 PRO A O 1
ATOM 696 N N . GLN A 1 88 ? -2.987 -7.551 -13.951 1.00 93.00 88 GLN A N 1
ATOM 697 C CA . GLN A 1 88 ? -4.196 -8.037 -13.285 1.00 93.00 88 GLN A CA 1
ATOM 698 C C . GLN A 1 88 ? -4.557 -7.196 -12.049 1.00 93.00 88 GLN A C 1
ATOM 700 O O . GLN A 1 88 ? -5.733 -6.896 -11.833 1.00 93.00 88 GLN A O 1
ATOM 705 N N . ASP A 1 89 ? -3.563 -6.743 -11.280 1.00 92.88 89 ASP A N 1
ATOM 706 C CA . ASP A 1 89 ? -3.777 -5.834 -10.141 1.00 92.88 89 ASP A CA 1
ATOM 707 C C . ASP A 1 89 ? -4.318 -4.478 -10.615 1.00 92.88 89 ASP A C 1
ATOM 709 O O . ASP A 1 89 ? -5.225 -3.887 -10.014 1.00 92.88 89 ASP A O 1
ATOM 713 N N . SER A 1 90 ? -3.806 -4.013 -11.759 1.00 91.94 90 SER A N 1
ATOM 714 C CA . SER A 1 90 ? -4.286 -2.794 -12.412 1.00 91.94 90 SER A CA 1
ATOM 715 C C . SER A 1 90 ? -5.733 -2.949 -12.878 1.00 91.94 90 SER A C 1
ATOM 717 O O . SER A 1 90 ? -6.553 -2.070 -12.615 1.00 91.94 90 SER A O 1
ATOM 719 N N . LEU A 1 91 ? -6.077 -4.068 -13.524 1.00 93.31 91 LEU A N 1
ATOM 720 C CA . LEU A 1 91 ? -7.446 -4.356 -13.957 1.00 93.31 91 LEU A CA 1
ATOM 721 C C . LEU A 1 91 ? -8.411 -4.413 -12.767 1.00 93.31 91 LEU A C 1
ATOM 723 O O . LEU A 1 91 ? -9.440 -3.740 -12.783 1.00 93.31 91 LEU A O 1
ATOM 727 N N . THR A 1 92 ? -8.040 -5.131 -11.706 1.00 92.81 92 THR A N 1
ATOM 728 C CA . THR A 1 92 ? -8.831 -5.235 -10.468 1.00 92.81 92 THR A CA 1
ATOM 729 C C . THR A 1 92 ? -9.124 -3.855 -9.871 1.00 92.81 92 THR A C 1
ATOM 731 O O . THR A 1 92 ? -10.261 -3.559 -9.500 1.00 92.81 92 THR A O 1
ATOM 734 N N . SER A 1 93 ? -8.127 -2.965 -9.859 1.00 91.44 93 SER A N 1
ATOM 735 C CA . SER A 1 93 ? -8.288 -1.586 -9.380 1.00 91.44 93 SER A CA 1
ATOM 736 C C . SER A 1 93 ? -9.290 -0.776 -10.217 1.00 91.44 93 SER A C 1
ATOM 738 O O . SER A 1 93 ? -10.048 0.024 -9.669 1.00 91.44 93 SER A O 1
ATOM 740 N N . HIS A 1 94 ? -9.336 -0.991 -11.537 1.00 92.50 94 HIS A N 1
ATOM 741 C CA . HIS A 1 94 ? -10.312 -0.334 -12.415 1.00 92.50 94 HIS A CA 1
ATOM 742 C C . HIS A 1 94 ? -11.725 -0.896 -12.228 1.00 92.50 94 HIS A C 1
ATOM 744 O O . HIS A 1 94 ? -12.682 -0.124 -12.168 1.00 92.50 94 HIS A O 1
ATOM 750 N N . ILE A 1 95 ? -11.864 -2.218 -12.085 1.00 94.50 95 ILE A N 1
ATOM 751 C CA . ILE A 1 95 ? -13.157 -2.861 -11.807 1.00 94.50 95 ILE A CA 1
ATOM 752 C C . ILE A 1 95 ? -13.749 -2.311 -10.506 1.00 94.50 95 ILE A C 1
ATOM 754 O O . ILE A 1 95 ? -14.923 -1.945 -10.478 1.00 94.50 95 ILE A O 1
ATOM 758 N N . LEU A 1 96 ? -12.930 -2.152 -9.460 1.00 93.81 96 LEU A N 1
ATOM 759 C CA . LEU A 1 96 ? -13.360 -1.542 -8.201 1.00 93.81 96 LE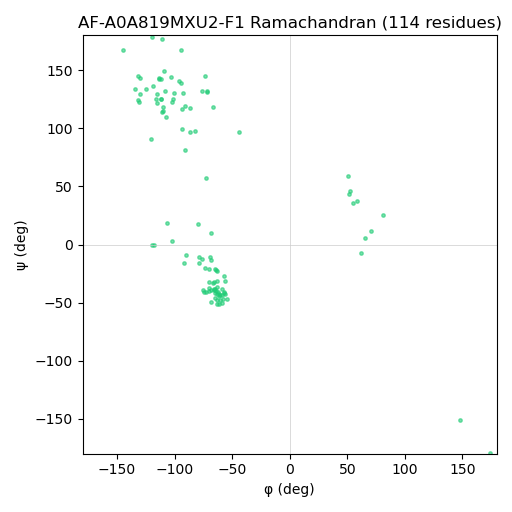U A CA 1
ATOM 760 C C . LEU A 1 96 ? -13.932 -0.127 -8.400 1.00 93.81 96 LEU A C 1
ATOM 762 O O . LEU A 1 96 ? -14.956 0.209 -7.806 1.00 93.81 96 LEU A O 1
ATOM 766 N N . ALA A 1 97 ? -13.317 0.696 -9.255 1.00 92.50 97 ALA A N 1
ATOM 767 C CA . ALA A 1 97 ? -13.825 2.036 -9.550 1.00 92.50 97 ALA A CA 1
ATOM 768 C C . ALA A 1 97 ? -15.199 2.002 -10.248 1.00 92.50 97 ALA A C 1
ATOM 770 O O . ALA A 1 97 ? -16.087 2.787 -9.907 1.00 92.50 97 ALA A O 1
ATOM 771 N N . PHE A 1 98 ? -15.410 1.069 -11.181 1.00 93.31 98 PHE A N 1
ATOM 772 C CA . PHE A 1 98 ? -16.715 0.886 -11.824 1.00 93.31 98 PHE A CA 1
ATOM 773 C C . PHE A 1 98 ? -17.773 0.334 -10.861 1.00 93.31 98 PHE A C 1
ATOM 775 O O . PHE A 1 98 ? -18.915 0.800 -10.882 1.00 93.31 98 PHE A O 1
ATOM 782 N N . ALA A 1 99 ? -17.396 -0.595 -9.980 1.00 94.81 99 ALA A N 1
ATOM 783 C CA . ALA A 1 99 ? -18.274 -1.118 -8.935 1.00 94.81 99 ALA A CA 1
ATOM 784 C C . ALA A 1 99 ? -18.722 -0.006 -7.984 1.00 94.81 99 ALA A C 1
ATOM 786 O O . ALA A 1 99 ? -19.905 0.088 -7.659 1.00 94.81 99 ALA A O 1
ATOM 787 N N . ALA A 1 100 ? -17.803 0.886 -7.601 1.00 93.44 100 ALA A N 1
ATOM 788 C CA . ALA A 1 100 ? -18.110 2.047 -6.773 1.00 93.44 100 ALA A CA 1
ATOM 789 C C . ALA A 1 100 ? -19.081 3.019 -7.468 1.00 93.44 100 ALA A C 1
ATOM 791 O O . ALA A 1 100 ? -20.032 3.488 -6.841 1.00 93.44 100 ALA A O 1
ATOM 792 N N . GLU A 1 101 ? -18.901 3.291 -8.765 1.00 94.62 101 GLU A N 1
ATOM 793 C CA . GLU A 1 101 ? -19.834 4.141 -9.520 1.00 94.62 101 GLU A CA 1
ATOM 794 C C . GLU A 1 101 ? -21.221 3.495 -9.649 1.00 94.62 101 GLU A C 1
ATOM 796 O O . GLU A 1 101 ? -22.241 4.178 -9.515 1.00 94.62 101 GLU A O 1
ATOM 801 N N . ARG A 1 102 ? -21.286 2.175 -9.849 1.00 94.75 102 ARG A N 1
ATOM 802 C CA . ARG A 1 102 ? -22.553 1.437 -9.852 1.00 94.75 102 ARG A CA 1
ATOM 803 C C . ARG A 1 102 ? -23.240 1.502 -8.489 1.00 94.75 102 ARG A C 1
ATOM 805 O O . ARG A 1 102 ? -24.415 1.862 -8.430 1.00 94.75 102 ARG A O 1
ATOM 812 N N . ALA A 1 103 ? -22.505 1.244 -7.409 1.00 96.25 103 ALA A N 1
ATOM 813 C CA . ALA A 1 103 ? -23.004 1.337 -6.038 1.00 96.25 103 ALA A CA 1
ATOM 814 C C . ALA A 1 103 ? -23.561 2.736 -5.730 1.00 96.25 103 ALA A C 1
ATOM 816 O O . ALA A 1 103 ? -24.645 2.860 -5.161 1.00 96.25 103 ALA A O 1
ATOM 817 N N . ARG A 1 104 ? -22.872 3.794 -6.183 1.00 95.75 104 ARG A N 1
ATOM 818 C CA . ARG A 1 104 ? -23.328 5.185 -6.050 1.00 95.75 104 ARG A CA 1
ATOM 819 C C . ARG A 1 104 ? -24.642 5.444 -6.795 1.00 95.75 104 ARG A C 1
ATOM 821 O O . ARG A 1 104 ? -25.494 6.164 -6.280 1.00 95.75 104 ARG A O 1
ATOM 828 N N . ARG A 1 105 ? -24.808 4.897 -8.005 1.00 97.19 105 ARG A N 1
ATOM 829 C CA . ARG A 1 105 ? -26.025 5.075 -8.822 1.00 97.19 105 ARG A CA 1
ATOM 830 C C . ARG A 1 105 ? -27.216 4.270 -8.312 1.00 97.19 105 ARG A C 1
ATOM 832 O O . ARG A 1 105 ? -28.332 4.773 -8.333 1.00 97.19 105 ARG A O 1
ATOM 839 N N . GLU A 1 106 ? -26.979 3.032 -7.895 1.00 96.69 106 GLU A N 1
ATOM 840 C CA . GLU A 1 106 ? -28.023 2.093 -7.468 1.00 96.69 106 GLU A CA 1
ATOM 841 C C . GLU A 1 106 ? -28.325 2.187 -5.963 1.00 96.69 106 GLU A C 1
ATOM 843 O O . GLU A 1 106 ? -29.296 1.596 -5.498 1.00 96.69 106 GLU A O 1
ATOM 848 N N . ASN A 1 107 ? -27.514 2.934 -5.205 1.00 97.31 107 ASN A N 1
ATOM 849 C CA . ASN A 1 107 ? -27.607 3.080 -3.751 1.00 97.31 107 ASN A CA 1
ATOM 850 C C . ASN A 1 107 ? -27.641 1.726 -3.016 1.00 97.31 107 ASN A C 1
ATOM 852 O O . ASN A 1 107 ? -28.467 1.488 -2.133 1.00 97.31 107 ASN A O 1
ATOM 856 N N . ARG A 1 108 ? -26.742 0.818 -3.408 1.00 96.69 108 ARG A N 1
ATOM 857 C CA . ARG A 1 108 ? -26.594 -0.511 -2.801 1.00 96.69 108 ARG A CA 1
ATOM 858 C C . ARG A 1 108 ? -25.138 -0.952 -2.773 1.00 96.69 108 ARG A C 1
ATOM 860 O O . ARG A 1 108 ? -24.296 -0.397 -3.472 1.00 96.69 108 ARG A O 1
ATOM 867 N N . VAL A 1 109 ? -24.869 -2.014 -2.021 1.00 95.75 109 VAL A N 1
ATOM 868 C CA . VAL A 1 109 ? -23.598 -2.738 -2.106 1.00 95.75 109 VAL A CA 1
ATOM 869 C C . VAL A 1 109 ? -23.555 -3.527 -3.420 1.00 95.75 109 VAL A C 1
ATOM 871 O O . VAL A 1 109 ? -24.515 -4.227 -3.757 1.00 95.75 109 VAL A O 1
ATOM 874 N N . CYS A 1 110 ? -22.445 -3.411 -4.148 1.00 94.81 110 CYS A N 1
ATOM 875 C CA . CYS A 1 110 ? -22.144 -4.185 -5.353 1.00 94.81 110 CYS A CA 1
ATOM 876 C C . CYS A 1 110 ? -20.932 -5.077 -5.084 1.00 94.81 110 CYS A C 1
ATOM 878 O O . CYS A 1 110 ? -19.909 -4.576 -4.610 1.00 94.81 110 CYS A O 1
ATOM 880 N N . SER A 1 111 ? -21.032 -6.373 -5.392 1.00 92.00 111 SER A N 1
ATOM 881 C CA . SER A 1 111 ? -19.853 -7.242 -5.375 1.00 92.00 111 SER A CA 1
ATOM 882 C C . SER A 1 111 ? -18.955 -6.945 -6.575 1.00 92.00 111 SER A C 1
ATOM 884 O O . SER A 1 111 ? -19.442 -6.663 -7.669 1.00 92.00 111 SER A O 1
ATOM 886 N N . ILE A 1 112 ? -17.640 -7.044 -6.380 1.00 90.12 112 ILE A N 1
ATOM 887 C CA . ILE A 1 112 ? -16.659 -6.961 -7.471 1.00 90.12 112 ILE A CA 1
ATOM 888 C C . ILE A 1 112 ? -16.830 -8.158 -8.420 1.00 90.12 112 ILE A C 1
ATOM 890 O O . ILE A 1 112 ? -16.690 -7.998 -9.630 1.00 90.12 112 ILE A O 1
ATOM 894 N N . ASP A 1 113 ? -17.234 -9.319 -7.894 1.00 88.19 113 ASP A N 1
ATOM 895 C CA . ASP A 1 113 ? -17.495 -10.531 -8.682 1.00 88.19 113 ASP A CA 1
ATOM 896 C C . ASP A 1 113 ? -18.676 -10.369 -9.653 1.00 88.19 113 ASP A C 1
ATOM 898 O O . ASP A 1 113 ? -18.759 -11.089 -10.637 1.00 88.19 113 ASP A O 1
ATOM 902 N N . GLU A 1 114 ? -19.585 -9.408 -9.424 1.00 82.81 114 GLU A N 1
ATOM 903 C CA . GLU A 1 114 ? -20.659 -9.087 -10.383 1.00 82.81 114 GLU A CA 1
ATOM 904 C C . GLU A 1 114 ? -20.125 -8.431 -11.673 1.00 82.81 114 GLU A C 1
ATOM 906 O O . GLU A 1 114 ? -20.899 -8.214 -12.608 1.00 82.81 114 GLU A O 1
ATOM 911 N N . MET A 1 115 ? -18.849 -8.028 -11.701 1.00 78.25 115 MET A N 1
ATOM 912 C CA . MET A 1 115 ? -18.232 -7.251 -12.783 1.00 78.25 115 MET A CA 1
ATOM 913 C C . MET A 1 115 ? -17.048 -7.957 -13.460 1.00 78.25 115 MET A C 1
ATOM 915 O O . MET A 1 115 ? -16.462 -7.374 -14.376 1.00 78.25 115 MET A O 1
ATOM 919 N N . MET A 1 116 ? -16.698 -9.166 -13.009 1.00 76.19 116 MET A N 1
ATOM 920 C CA . MET A 1 116 ? -15.710 -10.060 -13.630 1.00 76.19 116 MET A CA 1
ATOM 921 C C . MET A 1 116 ? -16.408 -11.091 -14.515 1.00 76.19 116 MET A C 1
ATOM 923 O O . MET A 1 116 ? -15.847 -11.388 -15.592 1.00 76.19 116 MET A O 1
#

Foldseek 3Di:
DDPDPPDPDDLWDWDWDDDPQWIWTDTRAQWIWIQGPVVRDIDIDGVVVPPDVPDDDPDSRCPVVQQVVLVVCCVVVVNPVSHPDDVVNVVLVVLVVVQVVVCVVVVHHDDSVVRD

Secondary structure (DSSP, 8-state):
-----S-S-TT---EEEE-SSEEEEE-SSSEEEEEETTTTEEEEEEGGGS---S---SSSTTHHHHHHHHHHHHHHHT-GGG----HHHHHHHHHHHHHHHHHHHHTS---GGGG-

Solvent-accessible surface area (backbone atoms only — not comparable to full-atom values): 7265 Å² total; per-residue (Å²): 135,85,93,78,77,98,63,92,61,78,95,53,59,70,49,74,49,81,56,98,56,30,38,40,41,33,75,59,62,67,44,41,39,36,39,34,64,84,77,71,42,78,48,78,47,50,49,85,81,46,84,73,84,80,74,86,55,91,71,72,78,42,49,63,55,52,53,49,51,32,49,53,50,17,64,77,67,74,34,70,83,54,50,93,71,52,75,65,57,54,49,53,56,52,51,48,54,52,36,50,54,48,20,67,75,70,73,47,92,60,62,68,76,82,76,112

Nearest PDB structures (foldseek):
  8hmd-assembly1_A  TM=7.521E-01  e=9.532E-01  Tetrahymena thermophila
  8f5o-assembly1_C  TM=7.923E-01  e=1.464E+00  Leishmania tarentolae
  8f5p-assembly1_C  TM=7.806E-01  e=1.464E+00  Leishmania tarentolae
  8fh3-assembly1_B  TM=7.699E-01  e=3.906E+00  Homo sapiens
  8fgw-assembly1_B  TM=7.732E-01  e=4.991E+00  Homo sapiens

Sequence (116 aa):
MQMVAFTQHSWRRTSRLFGTHGELTWSGENTIEHYDFLKQTRTIYDETDLSSSGIMTSGHADADYFAMDSFIRAVASNRSDLICTTPQDSLTSHILAFAAERARRENRVCSIDEMM

pLDDT: mean 84.77, std 15.08, range [40.59, 98.25]